Protein AF-A0A1E5NH82-F1 (afdb_monomer_lite)

Sequence (155 aa):
MYKDFFYKLFMSLLPVGRLWQFGIKIQKVINILANEVSKLKEYINDISKESIPYTAYDTIEEWLKQYGLKNTGDQKANKNLIYIYANAVGGSSIYYLENILAKMYPDIDISFNDIKTKVTLDGELYTKIEQDDLIDFVEKIFPAYIVIVYFIDVK

Structure (mmCIF, N/CA/C/O backbone):
data_AF-A0A1E5NH82-F1
#
_entry.id   AF-A0A1E5NH82-F1
#
loop_
_atom_site.group_PDB
_atom_site.id
_atom_site.type_symbol
_atom_site.label_atom_id
_atom_site.label_alt_id
_atom_site.label_comp_id
_atom_site.label_asym_id
_atom_site.label_entity_id
_atom_site.label_seq_id
_atom_site.pdbx_PDB_ins_code
_atom_site.Cartn_x
_atom_site.Cartn_y
_atom_site.Cartn_z
_atom_site.occupancy
_atom_site.B_iso_or_equiv
_atom_site.auth_seq_id
_atom_site.auth_comp_id
_atom_site.auth_asym_id
_atom_site.auth_atom_id
_atom_site.pdbx_PDB_model_num
ATOM 1 N N . MET A 1 1 ? -8.007 -2.318 18.695 1.00 67.88 1 MET A N 1
ATOM 2 C CA . MET A 1 1 ? -6.789 -1.829 19.399 1.00 67.88 1 MET A CA 1
ATOM 3 C C . MET A 1 1 ? -6.894 -0.375 19.917 1.00 67.88 1 MET A C 1
ATOM 5 O O . MET A 1 1 ? -5.906 0.139 20.420 1.00 67.88 1 MET A O 1
ATOM 9 N N . TYR A 1 2 ? -8.067 0.287 19.917 1.00 85.25 2 TYR A N 1
ATOM 10 C CA . TYR A 1 2 ? -8.206 1.691 20.386 1.00 85.25 2 TYR A CA 1
ATOM 11 C C . TYR A 1 2 ? -9.154 1.887 21.575 1.00 85.25 2 TYR A C 1
ATOM 13 O O . TYR A 1 2 ? -9.277 2.987 22.113 1.00 85.25 2 TYR A O 1
ATOM 21 N N . LYS A 1 3 ? -9.813 0.814 22.009 1.00 88.00 3 LYS A N 1
ATOM 22 C CA . LYS A 1 3 ? -10.811 0.833 23.078 1.00 88.00 3 LYS A CA 1
ATOM 23 C C . LYS A 1 3 ? -10.295 1.469 24.370 1.00 88.00 3 LYS A C 1
ATOM 25 O O . LYS A 1 3 ? -10.961 2.341 24.912 1.00 88.00 3 LYS A O 1
ATOM 30 N N . ASP A 1 4 ? -9.107 1.087 24.833 1.00 88.44 4 ASP A N 1
ATOM 31 C CA . ASP A 1 4 ? -8.553 1.604 26.091 1.00 88.44 4 ASP A CA 1
ATOM 32 C C . ASP A 1 4 ? -8.207 3.092 26.009 1.00 88.44 4 ASP A C 1
ATOM 34 O O . ASP A 1 4 ? -8.359 3.819 26.991 1.00 88.44 4 ASP A O 1
ATOM 38 N N . PHE A 1 5 ? -7.781 3.560 24.832 1.00 89.75 5 PHE A N 1
ATOM 39 C CA . PHE A 1 5 ? -7.547 4.977 24.575 1.00 89.75 5 PHE A CA 1
ATOM 40 C C . PHE A 1 5 ? -8.856 5.766 24.678 1.00 89.75 5 PHE A C 1
ATOM 42 O O . PHE A 1 5 ? -8.935 6.711 25.460 1.00 89.75 5 PHE A O 1
ATOM 49 N N . PHE A 1 6 ? -9.904 5.343 23.964 1.00 88.56 6 PHE A N 1
ATOM 50 C CA . PHE A 1 6 ? -11.201 6.023 24.003 1.00 88.56 6 PHE A CA 1
ATOM 51 C C . PHE A 1 6 ? -11.882 5.910 25.366 1.00 88.56 6 PHE A C 1
ATOM 53 O O . PHE A 1 6 ? -12.487 6.872 25.825 1.00 88.56 6 PHE A O 1
ATOM 60 N N . TYR A 1 7 ? -11.731 4.782 26.059 1.00 88.56 7 TYR A N 1
ATOM 61 C CA . TYR A 1 7 ? -12.225 4.623 27.422 1.00 88.56 7 TYR A CA 1
ATOM 62 C C . TYR A 1 7 ? -11.563 5.628 28.370 1.00 88.56 7 TYR A C 1
ATOM 64 O O . TYR A 1 7 ? -12.259 6.347 29.085 1.00 88.56 7 TYR A O 1
ATOM 72 N N . LYS A 1 8 ? -10.228 5.739 28.343 1.00 87.56 8 LYS A N 1
ATOM 73 C CA . LYS A 1 8 ? -9.490 6.729 29.143 1.00 87.56 8 LYS A CA 1
ATOM 74 C C . LYS A 1 8 ? -9.860 8.160 28.759 1.00 87.56 8 LYS A C 1
ATOM 76 O O . LYS A 1 8 ? -10.039 8.981 29.652 1.00 87.56 8 LYS A O 1
ATOM 81 N N . LEU A 1 9 ? -10.030 8.440 27.466 1.00 88.75 9 LEU A N 1
ATOM 82 C CA . LEU A 1 9 ? -10.478 9.740 26.972 1.00 88.75 9 LEU A CA 1
ATOM 83 C C . LEU A 1 9 ? -11.858 10.091 27.538 1.00 88.75 9 LEU A C 1
ATOM 85 O O . LEU A 1 9 ? -12.007 11.130 28.172 1.00 88.75 9 LEU A O 1
ATOM 89 N N . PHE A 1 10 ? -12.850 9.211 27.398 1.00 87.69 10 PHE A N 1
ATOM 90 C CA . PHE A 1 10 ? -14.192 9.452 27.926 1.00 87.69 10 PHE A CA 1
ATOM 91 C C . PHE A 1 10 ? -14.205 9.596 29.446 1.00 87.69 10 PHE A C 1
ATOM 93 O O . PHE A 1 10 ? -14.859 10.498 29.958 1.00 87.69 10 PHE A O 1
ATOM 100 N N . MET A 1 11 ? -13.437 8.775 30.164 1.00 82.06 11 MET A N 1
ATOM 101 C CA . MET A 1 11 ? -13.284 8.907 31.614 1.00 82.06 11 MET A CA 1
ATOM 102 C C . MET A 1 11 ? -12.611 10.230 32.015 1.00 82.06 11 MET A C 1
ATOM 104 O O . MET A 1 11 ? -12.973 10.791 33.043 1.00 82.06 11 MET A O 1
ATOM 108 N N . SER A 1 12 ? -11.674 10.750 31.212 1.00 83.69 12 SER A N 1
ATOM 109 C CA . SER A 1 12 ? -11.002 12.037 31.465 1.00 83.69 12 SER A CA 1
ATOM 110 C C . SER A 1 12 ? -11.894 13.260 31.242 1.00 83.69 12 SER A C 1
ATOM 112 O O . SER A 1 12 ? -11.649 14.309 31.827 1.00 83.69 12 SER A O 1
ATOM 114 N N . LEU A 1 13 ? -12.941 13.123 30.423 1.00 82.88 13 LEU A N 1
ATOM 115 C CA . LEU A 1 13 ? -13.927 14.178 30.180 1.00 82.88 13 LEU A CA 1
ATOM 116 C C . LEU A 1 13 ? -14.942 14.299 31.324 1.00 82.88 13 LEU A C 1
ATOM 118 O O . LEU A 1 13 ? -15.711 15.259 31.370 1.00 82.88 13 LEU A O 1
ATOM 122 N N . LEU A 1 14 ? -14.964 13.333 32.247 1.00 79.56 14 LEU A N 1
ATOM 123 C CA . LEU A 1 14 ? -15.825 13.388 33.416 1.00 79.56 14 LEU A CA 1
ATOM 124 C C . LEU A 1 14 ? -15.186 14.259 34.507 1.00 79.56 14 LEU A C 1
ATOM 126 O O . LEU A 1 14 ? -13.991 14.131 34.780 1.00 79.56 14 LEU A O 1
ATOM 130 N N . PRO A 1 15 ? -15.967 15.122 35.178 1.00 73.25 15 PRO A N 1
ATOM 131 C CA . PRO A 1 15 ? -15.442 15.970 36.237 1.00 73.25 15 PRO A CA 1
ATOM 132 C C . PRO A 1 15 ? -14.883 15.130 37.394 1.00 73.25 15 PRO A C 1
ATOM 134 O O . PRO A 1 15 ? -15.527 14.200 37.885 1.00 73.25 15 PRO A O 1
ATOM 137 N N . VAL A 1 16 ? -13.676 15.482 37.841 1.00 65.69 16 VAL A N 1
ATOM 138 C CA . VAL A 1 16 ? -12.941 14.774 38.896 1.00 65.69 16 VAL A CA 1
ATOM 139 C C . VAL A 1 16 ? -13.562 15.101 40.261 1.00 65.69 16 VAL A C 1
ATOM 141 O O . VAL A 1 16 ? -13.420 16.211 40.765 1.00 65.69 16 VAL A O 1
ATOM 144 N N . GLY A 1 17 ? -14.274 14.147 40.874 1.00 60.88 17 GLY A N 1
ATOM 145 C CA . GLY A 1 17 ? -14.883 14.328 42.198 1.00 60.88 17 GLY A CA 1
ATOM 146 C C . GLY A 1 17 ? -15.723 13.138 42.683 1.00 60.88 17 GLY A C 1
ATOM 147 O O . GLY A 1 17 ? -16.123 12.278 41.900 1.00 60.88 17 GLY A O 1
ATOM 148 N N . ARG A 1 18 ? -16.024 13.101 43.995 1.00 57.31 18 ARG A N 1
ATOM 149 C CA . ARG A 1 18 ? -16.754 12.017 44.706 1.00 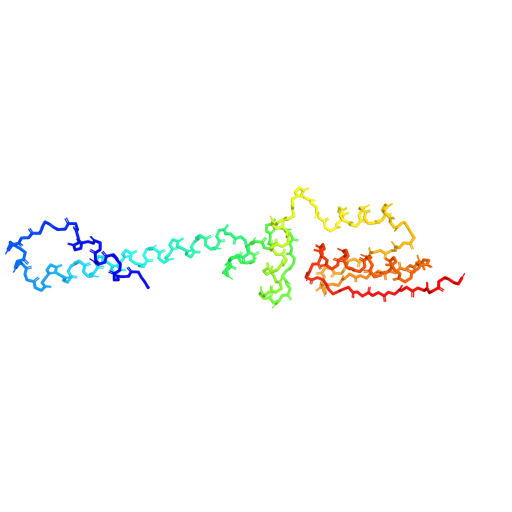57.31 18 ARG A CA 1
ATOM 150 C C . ARG A 1 18 ? -18.173 11.719 44.185 1.00 57.31 18 ARG A C 1
ATOM 152 O O . ARG A 1 18 ? -18.781 10.752 44.632 1.00 57.31 18 ARG A O 1
ATOM 159 N N . LEU A 1 19 ? -18.696 12.516 43.253 1.00 55.72 19 LEU A N 1
ATOM 160 C CA . LEU A 1 19 ? -20.053 12.382 42.719 1.00 55.72 19 LEU A CA 1
ATOM 161 C C . LEU A 1 19 ? -20.205 11.248 41.693 1.00 55.72 19 LEU A C 1
ATOM 163 O O . LEU A 1 19 ? -21.322 10.809 41.468 1.00 55.72 19 LEU A O 1
ATOM 167 N N . TRP A 1 20 ? -19.124 10.689 41.134 1.00 55.78 20 TRP A N 1
ATOM 168 C CA . TRP A 1 20 ? -19.207 9.561 40.187 1.00 55.78 20 TRP A CA 1
ATOM 169 C C . TRP A 1 20 ? -19.178 8.171 40.842 1.00 55.78 20 TRP A C 1
ATOM 171 O O . TRP A 1 20 ? -18.762 7.190 40.230 1.00 55.78 20 TRP A O 1
ATOM 181 N N . GLN A 1 21 ? -19.723 8.040 42.056 1.00 55.69 21 GLN A N 1
ATOM 182 C CA . GLN A 1 21 ? -20.124 6.737 42.610 1.00 55.69 21 GLN A CA 1
ATOM 183 C C . GLN A 1 21 ? -21.378 6.152 41.927 1.00 55.69 21 GLN A C 1
ATOM 185 O O . GLN A 1 21 ? -21.955 5.180 42.410 1.00 55.69 21 GLN A O 1
ATOM 190 N N . PHE A 1 22 ? -21.797 6.693 40.778 1.00 57.09 22 PHE A N 1
ATOM 191 C CA . PHE A 1 22 ? -22.886 6.180 39.946 1.00 57.09 22 PHE A CA 1
ATOM 192 C C . PHE A 1 22 ? -22.516 4.872 39.212 1.00 57.09 22 PHE A C 1
ATOM 194 O O . PHE A 1 22 ? -22.687 4.742 38.007 1.00 57.09 22 PHE A O 1
ATOM 201 N N . GLY A 1 23 ? -22.039 3.878 39.961 1.00 62.53 23 GLY A N 1
ATOM 202 C CA . GLY A 1 23 ? -22.189 2.453 39.688 1.00 62.53 23 GLY A CA 1
ATOM 203 C C . GLY A 1 23 ? -21.517 1.861 38.444 1.00 62.53 23 GLY A C 1
ATOM 204 O O . GLY A 1 23 ? -21.254 2.490 37.422 1.00 62.53 23 GLY A O 1
ATOM 205 N N . ILE A 1 24 ? -21.366 0.539 38.507 1.00 66.62 24 ILE A N 1
ATOM 206 C CA . ILE A 1 24 ? -20.960 -0.360 37.413 1.00 66.62 24 ILE A CA 1
ATOM 207 C C . ILE A 1 24 ? -21.693 -0.052 36.085 1.00 66.62 24 ILE A C 1
ATOM 209 O O . ILE A 1 24 ? -21.177 -0.334 35.007 1.00 66.62 24 ILE A O 1
ATOM 213 N N . LYS A 1 25 ? -22.898 0.535 36.135 1.00 78.12 25 LYS A N 1
ATOM 214 C CA . LYS A 1 25 ? -23.720 0.857 34.960 1.00 78.12 25 LYS A CA 1
ATOM 215 C C . LYS A 1 25 ? -23.118 1.956 34.076 1.00 78.12 25 LYS A C 1
ATOM 217 O O . LYS A 1 25 ? -23.091 1.766 32.866 1.00 78.12 25 LYS A O 1
ATOM 222 N N . ILE A 1 26 ? -22.599 3.052 34.633 1.00 78.75 26 ILE A N 1
ATOM 223 C CA . ILE A 1 26 ? -22.024 4.136 33.812 1.00 78.75 26 ILE A CA 1
ATOM 224 C C . ILE A 1 26 ? -20.699 3.700 33.192 1.00 78.75 26 ILE A C 1
ATOM 226 O O . ILE A 1 26 ? -20.481 3.908 32.002 1.00 78.75 26 ILE A O 1
ATOM 230 N N . GLN A 1 27 ? -19.864 2.990 33.954 1.00 80.31 27 GLN A N 1
ATOM 231 C CA . GLN A 1 27 ? -18.649 2.379 33.413 1.00 80.31 27 GLN A CA 1
ATOM 232 C C . GLN A 1 27 ? -18.967 1.409 32.271 1.00 80.31 27 GLN A C 1
ATOM 234 O O . GLN A 1 27 ? -18.293 1.440 31.248 1.00 80.31 27 GLN A O 1
ATOM 239 N N . LYS A 1 28 ? -20.027 0.593 32.393 1.00 83.75 28 LYS A N 1
ATOM 240 C CA . LYS A 1 28 ? -20.499 -0.270 31.298 1.00 83.75 28 LYS A CA 1
ATOM 241 C C . LYS A 1 28 ? -20.902 0.532 30.060 1.00 83.75 28 LYS A C 1
ATOM 243 O O . LYS A 1 28 ? -20.504 0.152 28.966 1.00 83.75 28 LYS A O 1
ATOM 248 N N . VAL A 1 29 ? -21.635 1.635 30.219 1.00 85.69 29 VAL A N 1
ATOM 249 C CA . VAL A 1 29 ? -22.032 2.499 29.092 1.00 85.69 29 VAL A CA 1
ATOM 250 C C . VAL A 1 29 ? -20.808 3.111 28.410 1.00 85.69 29 VAL A C 1
ATOM 252 O O . VAL A 1 29 ? -20.673 2.998 27.196 1.00 85.69 29 VAL A O 1
ATOM 255 N N . ILE A 1 30 ? -19.874 3.682 29.174 1.00 86.62 30 ILE A N 1
ATOM 256 C CA . ILE A 1 30 ? -18.638 4.264 28.627 1.00 86.62 30 ILE A CA 1
ATOM 257 C C . ILE A 1 30 ? -17.798 3.194 27.927 1.00 86.62 30 ILE A C 1
ATOM 259 O O . ILE A 1 30 ? -17.228 3.443 26.871 1.00 86.62 30 ILE A O 1
ATOM 263 N N . ASN A 1 31 ? -17.757 1.981 28.475 1.00 87.44 31 ASN A N 1
ATOM 264 C CA . ASN A 1 31 ? -17.046 0.857 27.880 1.00 87.44 31 ASN A CA 1
ATOM 265 C C . ASN A 1 31 ? -17.672 0.411 26.545 1.00 87.44 31 ASN A C 1
ATOM 267 O O . ASN A 1 31 ? -16.944 0.086 25.608 1.00 87.44 31 ASN A O 1
ATOM 271 N N . ILE A 1 32 ? -19.006 0.427 26.436 1.00 91.06 32 ILE A N 1
ATOM 272 C CA . ILE A 1 32 ? -19.721 0.164 25.177 1.00 91.06 32 ILE A CA 1
ATOM 273 C C . ILE A 1 32 ? -19.423 1.272 24.162 1.00 91.06 32 ILE A C 1
ATOM 275 O O . ILE A 1 32 ? -19.031 0.970 23.039 1.00 91.06 32 ILE A O 1
ATOM 279 N N . LEU A 1 33 ? -19.519 2.542 24.563 1.00 89.69 33 LEU A N 1
ATOM 280 C CA . LEU A 1 33 ? -19.214 3.680 23.689 1.00 89.69 33 LEU A CA 1
ATOM 281 C C . LEU A 1 33 ? -17.764 3.648 23.189 1.00 89.69 33 LEU A C 1
ATOM 283 O O . LEU A 1 33 ? -17.519 3.800 21.996 1.00 89.69 33 LEU A O 1
ATOM 287 N N . ALA A 1 34 ? -16.801 3.380 24.073 1.00 91.31 34 ALA A N 1
ATOM 288 C CA . ALA A 1 34 ? -15.394 3.221 23.708 1.00 91.31 34 ALA A CA 1
ATOM 289 C C . ALA A 1 34 ? -15.174 2.082 22.707 1.00 91.31 34 ALA A C 1
ATOM 291 O O . ALA A 1 34 ? -14.315 2.186 21.832 1.00 91.31 34 ALA A O 1
ATOM 292 N N . ASN A 1 35 ? -15.954 1.004 22.813 1.00 93.12 35 ASN A N 1
ATOM 293 C CA . ASN A 1 35 ? -15.880 -0.110 21.881 1.00 93.12 35 ASN A CA 1
ATOM 294 C C . ASN A 1 35 ? -16.408 0.270 20.491 1.00 93.12 35 ASN A C 1
ATOM 296 O O . ASN A 1 35 ? -15.729 0.028 19.498 1.00 93.12 35 ASN A O 1
ATOM 300 N N . GLU A 1 36 ? -17.579 0.903 20.415 1.00 92.12 36 GLU A N 1
ATOM 301 C CA . GLU A 1 36 ? -18.172 1.302 19.132 1.00 92.12 36 GLU A CA 1
ATOM 302 C C . GLU A 1 36 ? -17.332 2.368 18.420 1.00 92.12 36 GLU A C 1
ATOM 304 O O . GLU A 1 36 ? -17.083 2.266 17.220 1.00 92.12 36 GLU A O 1
ATOM 309 N N . VAL A 1 37 ? -16.782 3.334 19.160 1.00 91.50 37 VAL A N 1
ATOM 310 C CA . VAL A 1 37 ? -15.873 4.336 18.584 1.00 91.50 37 VAL A CA 1
ATOM 311 C C . VAL A 1 37 ? -14.536 3.714 18.163 1.00 91.50 37 VAL A C 1
ATOM 313 O O . VAL A 1 37 ? -13.984 4.100 17.134 1.00 91.50 37 VAL A O 1
ATOM 316 N N . SER A 1 38 ? -14.029 2.709 18.890 1.00 93.31 38 SER A N 1
ATOM 317 C CA . SER A 1 38 ? -12.843 1.954 18.458 1.00 93.31 38 SER A CA 1
ATOM 318 C C . SER A 1 38 ? -13.083 1.247 17.125 1.00 93.31 38 SER A C 1
ATOM 320 O O . SER A 1 38 ? -12.222 1.326 16.253 1.00 93.31 38 SER A O 1
ATOM 322 N N . LYS A 1 39 ? -14.239 0.593 16.951 1.00 91.44 39 LYS A N 1
ATOM 323 C CA . LYS A 1 39 ? -14.604 -0.055 15.682 1.00 91.44 39 LYS A CA 1
ATOM 324 C C . LYS A 1 39 ? -14.738 0.961 14.553 1.00 91.44 39 LYS A C 1
ATOM 326 O O . LYS A 1 39 ? -14.217 0.741 13.468 1.00 91.44 39 LYS A O 1
ATOM 331 N N . LEU A 1 40 ? -15.385 2.098 14.817 1.00 92.12 40 LEU A N 1
ATOM 332 C CA . LEU A 1 40 ? -15.508 3.172 13.832 1.00 92.12 40 LEU A CA 1
ATOM 333 C C . LEU A 1 40 ? -14.132 3.698 13.404 1.00 92.12 40 LEU A C 1
ATOM 335 O O . LEU A 1 40 ? -13.899 3.942 12.224 1.00 92.12 40 LEU A O 1
ATOM 339 N N . LYS A 1 41 ? -13.198 3.850 14.350 1.00 90.12 41 LYS A N 1
ATOM 340 C CA . LYS A 1 41 ? -11.832 4.283 14.045 1.00 90.12 41 LYS A CA 1
ATOM 341 C C . LYS A 1 41 ? -11.078 3.258 13.196 1.00 90.12 41 LYS A C 1
ATOM 343 O O . LYS A 1 41 ? -10.341 3.661 12.301 1.00 90.12 41 LYS A O 1
ATOM 348 N N . GLU A 1 42 ? -11.258 1.970 13.471 1.00 89.19 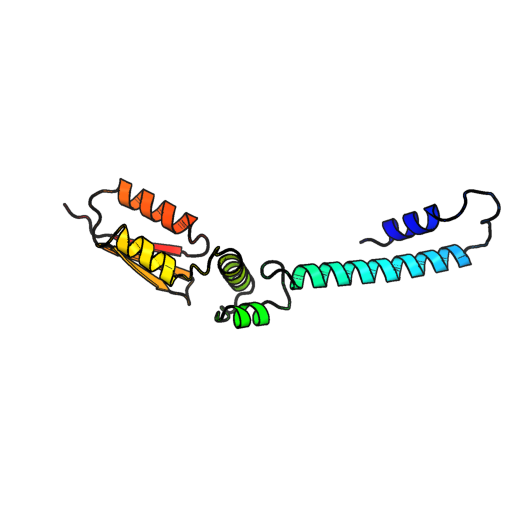42 GLU A N 1
ATOM 349 C CA . GLU A 1 42 ? -10.705 0.884 12.652 1.00 89.19 42 GLU A CA 1
ATOM 350 C C . GLU A 1 42 ? -11.270 0.950 11.231 1.00 89.19 42 GLU A C 1
ATOM 352 O O . GLU A 1 42 ? -10.497 1.075 10.289 1.00 89.19 42 GLU A O 1
ATOM 357 N N . TYR A 1 43 ? -12.591 1.063 11.089 1.00 88.69 43 TYR A N 1
ATOM 358 C CA . TYR A 1 43 ? -13.250 1.217 9.792 1.00 88.69 43 TYR A CA 1
ATOM 359 C C . TYR A 1 43 ? -12.743 2.429 8.991 1.00 88.69 43 TYR A C 1
ATOM 361 O O . TYR A 1 43 ? -12.441 2.312 7.808 1.00 88.69 43 TYR A O 1
ATOM 369 N N . ILE A 1 44 ? -12.580 3.595 9.629 1.00 87.50 44 ILE A N 1
ATOM 370 C CA . ILE A 1 44 ? -12.015 4.790 8.973 1.00 87.50 44 ILE A CA 1
ATOM 371 C C . ILE A 1 44 ? -10.562 4.554 8.546 1.00 87.50 44 ILE A C 1
ATOM 373 O O . ILE A 1 44 ? -10.156 4.988 7.469 1.00 87.50 44 ILE A O 1
ATOM 377 N N . ASN A 1 45 ? -9.758 3.905 9.391 1.00 86.50 45 ASN A N 1
ATOM 378 C CA . ASN A 1 45 ? -8.372 3.602 9.049 1.00 86.50 45 ASN A CA 1
ATOM 379 C C . ASN A 1 45 ? -8.294 2.624 7.873 1.00 86.50 45 ASN A C 1
ATOM 381 O O . ASN A 1 45 ? -7.414 2.779 7.031 1.00 86.50 45 ASN A O 1
ATOM 385 N N . ASP A 1 46 ? -9.201 1.656 7.803 1.00 86.06 46 ASP A N 1
ATOM 386 C CA . ASP A 1 46 ? -9.244 0.695 6.707 1.00 86.06 46 ASP A CA 1
ATOM 387 C C . ASP A 1 46 ? -9.718 1.367 5.412 1.00 86.06 46 ASP A C 1
ATOM 389 O O . ASP A 1 46 ? -9.034 1.243 4.404 1.00 86.06 46 ASP A O 1
ATOM 393 N N . ILE A 1 47 ? -10.742 2.232 5.452 1.00 87.00 47 ILE A N 1
ATOM 394 C CA . ILE A 1 47 ? -11.103 3.084 4.300 1.00 87.00 47 ILE A CA 1
ATOM 395 C C . ILE A 1 47 ? -9.912 3.923 3.832 1.00 87.00 47 ILE A C 1
ATOM 397 O O . ILE A 1 47 ? -9.665 4.035 2.634 1.00 87.00 47 ILE A O 1
ATOM 401 N N . SER A 1 48 ? -9.174 4.533 4.761 1.00 84.50 48 SER A N 1
ATOM 402 C CA . SER A 1 48 ? -8.007 5.352 4.426 1.00 84.50 48 SER A CA 1
ATOM 403 C C . SER A 1 48 ? -6.925 4.530 3.719 1.00 84.50 48 SER A C 1
ATOM 405 O O . SER A 1 48 ? -6.366 4.977 2.719 1.00 84.50 48 SER A O 1
ATOM 407 N N . LYS A 1 49 ? -6.672 3.299 4.184 1.00 83.50 49 LYS A N 1
ATOM 408 C CA . LYS A 1 49 ? -5.739 2.377 3.524 1.00 83.50 49 LYS A CA 1
ATOM 409 C C . LYS A 1 49 ? -6.229 1.951 2.144 1.00 83.50 49 LYS A C 1
ATOM 411 O O . LYS A 1 49 ? -5.413 1.878 1.236 1.00 83.50 49 LYS A O 1
ATOM 416 N N . GLU A 1 50 ? -7.521 1.693 1.976 1.00 82.69 50 GLU A N 1
ATOM 417 C CA . GLU A 1 50 ? -8.103 1.336 0.675 1.00 82.69 50 GLU A CA 1
ATOM 418 C C . GLU A 1 50 ? -8.124 2.522 -0.302 1.00 82.69 50 GLU A C 1
ATOM 420 O O . GLU A 1 50 ? -7.999 2.348 -1.510 1.00 82.69 50 GLU A O 1
ATOM 425 N N . SER A 1 51 ? -8.203 3.750 0.215 1.00 78.88 51 SER A N 1
ATOM 426 C CA . SER A 1 51 ? -8.167 4.976 -0.592 1.00 78.88 51 SER A CA 1
ATOM 427 C C . SER A 1 51 ? -6.774 5.294 -1.144 1.00 78.88 51 SER A C 1
ATOM 429 O O . SER A 1 51 ? -6.652 6.103 -2.063 1.00 78.88 51 SER A O 1
ATOM 431 N N . ILE A 1 52 ? -5.722 4.694 -0.581 1.00 77.44 52 ILE A N 1
ATOM 432 C CA . ILE A 1 52 ? -4.345 4.853 -1.046 1.00 77.44 52 ILE A CA 1
ATOM 433 C C . ILE A 1 52 ? -3.968 3.594 -1.850 1.00 77.44 52 ILE A C 1
ATOM 435 O O . ILE A 1 52 ? -3.901 2.501 -1.277 1.00 77.44 52 ILE A O 1
ATOM 439 N N . PRO A 1 53 ? -3.655 3.726 -3.152 1.00 70.19 53 PRO A N 1
ATOM 440 C CA . PRO A 1 53 ? -3.576 2.593 -4.077 1.00 70.19 53 PRO A CA 1
ATOM 441 C C . PRO A 1 53 ? -2.654 1.447 -3.632 1.00 70.19 53 PRO A C 1
ATOM 443 O O . PRO A 1 53 ? -2.969 0.273 -3.795 1.00 70.19 53 PRO A O 1
ATOM 446 N N . TYR A 1 54 ? -1.505 1.769 -3.037 1.00 69.44 54 TYR A N 1
ATOM 447 C CA . TYR A 1 54 ? -0.496 0.781 -2.640 1.00 69.44 54 TYR A CA 1
ATOM 448 C C . TYR A 1 54 ? -0.694 0.206 -1.230 1.00 69.44 54 TYR A C 1
ATOM 450 O O . TYR A 1 54 ? -0.023 -0.760 -0.858 1.00 69.44 54 TYR A O 1
ATOM 458 N N . THR A 1 55 ? -1.600 0.774 -0.429 1.00 77.31 55 THR A N 1
ATOM 459 C CA . THR A 1 55 ? -1.966 0.220 0.885 1.00 77.31 55 THR A CA 1
ATOM 460 C C . THR A 1 55 ? -3.275 -0.564 0.864 1.00 77.31 55 THR A C 1
ATOM 462 O O . THR A 1 55 ? -3.526 -1.299 1.819 1.00 77.31 55 THR A O 1
ATOM 465 N N . ALA A 1 56 ? -4.049 -0.460 -0.219 1.00 77.50 56 ALA A N 1
ATOM 466 C CA . ALA A 1 56 ? -5.283 -1.200 -0.462 1.00 77.50 56 ALA A CA 1
ATOM 467 C C . ALA A 1 56 ? -5.053 -2.714 -0.482 1.00 77.50 56 ALA A C 1
ATOM 469 O O . ALA A 1 56 ? -4.102 -3.184 -1.096 1.00 77.50 56 ALA A O 1
ATOM 470 N N . TYR A 1 57 ? -5.892 -3.497 0.186 1.00 79.44 57 TYR A N 1
ATOM 471 C CA . TYR A 1 57 ? -5.877 -4.961 0.128 1.00 79.44 57 TYR A CA 1
ATOM 472 C C . TYR A 1 57 ? -7.074 -5.494 -0.646 1.00 79.44 57 TYR A C 1
ATOM 474 O O . TYR A 1 57 ? -6.901 -6.384 -1.477 1.00 79.44 57 TYR A O 1
ATOM 482 N N . ASP A 1 58 ? -8.246 -4.917 -0.403 1.00 82.81 58 ASP A N 1
ATOM 483 C CA . ASP A 1 58 ? -9.491 -5.399 -0.991 1.00 82.81 58 ASP A CA 1
ATOM 484 C C . ASP A 1 58 ? -9.770 -4.727 -2.340 1.00 82.81 58 ASP A C 1
ATOM 486 O O . ASP A 1 58 ? -10.269 -5.377 -3.251 1.00 82.81 58 ASP A O 1
ATOM 490 N N . THR A 1 59 ? -9.369 -3.461 -2.513 1.00 84.31 59 THR A N 1
ATOM 491 C CA . THR A 1 59 ? -9.667 -2.661 -3.720 1.00 84.31 59 THR A CA 1
ATOM 492 C C . THR A 1 59 ? -8.590 -2.718 -4.816 1.00 84.31 59 THR A C 1
ATOM 494 O O . THR A 1 59 ? -8.531 -1.875 -5.714 1.00 84.31 59 THR A O 1
ATOM 497 N N . ILE A 1 60 ? -7.686 -3.705 -4.752 1.00 84.56 60 ILE A N 1
ATOM 498 C CA . ILE A 1 60 ? -6.566 -3.858 -5.700 1.00 84.56 60 ILE A CA 1
ATOM 499 C C . ILE A 1 60 ? -7.072 -3.984 -7.144 1.00 84.56 60 ILE A C 1
ATOM 501 O O . ILE A 1 60 ? -6.480 -3.402 -8.051 1.00 84.56 60 ILE A O 1
ATOM 505 N N . GLU A 1 61 ? -8.146 -4.739 -7.384 1.00 86.00 61 GLU A N 1
ATOM 506 C CA . GLU A 1 61 ? -8.662 -4.957 -8.742 1.00 86.00 61 GLU A CA 1
ATOM 507 C C . GLU A 1 61 ? -9.243 -3.677 -9.350 1.00 86.00 61 GLU A C 1
ATOM 509 O O . GLU A 1 61 ? -9.034 -3.393 -10.533 1.00 86.00 61 GLU A O 1
ATOM 514 N N . GLU A 1 62 ? -9.914 -2.863 -8.539 1.00 85.00 62 GLU A N 1
ATOM 515 C CA . GLU A 1 62 ? -10.421 -1.555 -8.926 1.00 85.00 62 GLU A CA 1
ATOM 516 C C . GLU A 1 62 ? -9.278 -0.604 -9.276 1.00 85.00 62 GLU A C 1
ATOM 518 O O . GLU A 1 62 ? -9.349 0.069 -10.307 1.00 85.00 62 GLU A O 1
ATOM 523 N N . TRP A 1 63 ? -8.207 -0.585 -8.477 1.00 82.44 63 TRP A N 1
ATOM 524 C CA . TRP A 1 63 ? -7.016 0.213 -8.766 1.00 82.44 63 TRP A CA 1
ATOM 525 C C . TRP A 1 63 ? -6.332 -0.231 -10.059 1.00 82.44 63 TRP A C 1
ATOM 527 O O . TRP A 1 63 ? -6.058 0.606 -10.918 1.00 82.44 63 TRP A O 1
ATOM 537 N N . LEU A 1 64 ? -6.122 -1.538 -10.258 1.00 81.12 64 LEU A N 1
ATOM 538 C CA . LEU A 1 64 ? -5.578 -2.064 -11.515 1.00 81.12 64 LEU A CA 1
ATOM 539 C C . LEU A 1 64 ? -6.422 -1.614 -12.710 1.00 81.12 64 LEU A C 1
ATOM 541 O O . LEU A 1 64 ? -5.880 -1.121 -13.696 1.00 81.12 64 LEU A O 1
ATOM 545 N N . LYS A 1 65 ? -7.751 -1.707 -12.602 1.00 82.88 65 LYS A N 1
ATOM 546 C CA . LYS A 1 65 ? -8.672 -1.274 -13.656 1.00 82.88 65 LYS A CA 1
ATOM 547 C C . LYS A 1 65 ? -8.586 0.229 -13.925 1.00 82.88 65 LYS A C 1
ATOM 549 O O . LYS A 1 65 ? -8.596 0.620 -15.090 1.00 82.88 65 LYS A O 1
ATOM 554 N N . GLN A 1 66 ? -8.491 1.062 -12.887 1.00 80.38 66 GLN A N 1
ATOM 555 C CA . GLN A 1 66 ? -8.330 2.513 -13.040 1.00 80.38 66 GLN A CA 1
ATOM 556 C C . GLN A 1 66 ? -7.025 2.876 -13.756 1.00 80.38 66 GLN A C 1
ATOM 558 O O . GLN A 1 66 ? -7.022 3.780 -14.588 1.00 80.38 66 GLN A O 1
ATOM 563 N N . TYR A 1 67 ? -5.944 2.141 -13.487 1.00 75.44 67 TYR A N 1
ATOM 564 C CA . TYR A 1 67 ? -4.654 2.323 -14.156 1.00 75.44 67 TYR A CA 1
ATOM 565 C C . TYR A 1 67 ? -4.528 1.566 -15.493 1.00 75.44 67 TYR A C 1
ATOM 567 O O . TYR A 1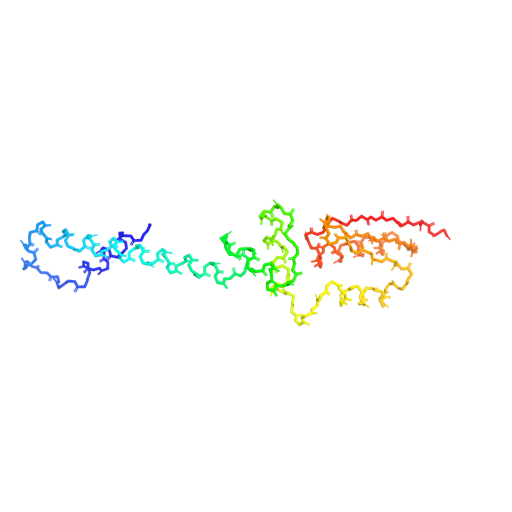 67 ? -3.490 1.655 -16.143 1.00 75.44 67 TYR A O 1
ATOM 575 N N . GLY A 1 68 ? -5.557 0.827 -15.929 1.00 74.88 68 GLY A N 1
ATOM 576 C CA . GLY A 1 68 ? -5.522 0.030 -17.163 1.00 74.88 68 GLY A CA 1
ATOM 577 C C . GLY A 1 68 ? -4.587 -1.188 -17.108 1.00 74.88 68 GLY A C 1
ATOM 578 O O . GLY A 1 68 ? -4.177 -1.702 -18.147 1.00 74.88 68 GLY A O 1
ATOM 579 N N . LEU A 1 69 ? -4.242 -1.649 -15.906 1.00 75.06 69 LEU A N 1
ATOM 580 C CA . LEU A 1 69 ? -3.317 -2.749 -15.649 1.00 75.06 69 LEU A CA 1
ATOM 581 C C . LEU A 1 69 ? -4.041 -4.098 -15.634 1.00 75.06 69 LEU A C 1
ATOM 583 O O . LEU A 1 69 ? -5.186 -4.217 -15.193 1.00 75.06 69 LEU A O 1
ATOM 587 N N . LYS A 1 70 ? -3.350 -5.146 -16.089 1.00 78.62 70 LYS A N 1
ATOM 588 C CA . LYS A 1 70 ? -3.850 -6.524 -16.015 1.00 78.62 70 LYS A CA 1
ATOM 589 C C . LYS A 1 70 ? -3.491 -7.141 -14.665 1.00 78.62 70 LYS A C 1
ATOM 591 O O . LYS A 1 70 ? -2.381 -6.962 -14.174 1.00 78.62 70 LYS A O 1
ATOM 596 N N . ASN A 1 71 ? -4.422 -7.902 -14.094 1.00 80.81 71 ASN A N 1
ATOM 597 C CA . ASN A 1 71 ? -4.179 -8.665 -12.872 1.00 80.81 71 ASN A CA 1
ATOM 598 C C . ASN A 1 71 ? -3.124 -9.755 -13.137 1.00 80.81 71 ASN A C 1
ATOM 600 O O . ASN A 1 71 ? -3.290 -10.578 -14.037 1.00 80.81 71 ASN A O 1
ATOM 604 N N . THR A 1 72 ? -2.046 -9.746 -12.353 1.00 75.38 72 THR A N 1
ATOM 605 C CA . THR A 1 72 ? -0.928 -10.700 -12.462 1.00 75.38 72 THR A CA 1
ATOM 606 C C . THR A 1 72 ? -1.208 -12.054 -11.800 1.00 75.38 72 THR A C 1
ATOM 608 O O . THR A 1 72 ? -0.444 -12.997 -11.984 1.00 75.38 72 THR A O 1
ATOM 611 N N . GLY A 1 73 ? -2.293 -12.174 -11.027 1.00 77.56 73 GLY A N 1
ATOM 612 C CA . GLY A 1 73 ? -2.613 -13.351 -10.213 1.00 77.56 73 GLY A CA 1
ATOM 613 C C . GLY A 1 73 ? -1.913 -13.389 -8.848 1.00 77.56 73 GLY A C 1
ATOM 614 O O . GLY A 1 73 ? -2.260 -14.233 -8.026 1.00 77.56 73 GLY A O 1
ATOM 615 N N . ASP A 1 74 ? -0.985 -12.463 -8.575 1.00 78.56 74 ASP A N 1
ATOM 616 C CA . ASP A 1 74 ? -0.333 -12.290 -7.273 1.00 78.56 74 ASP A CA 1
ATOM 617 C C . ASP A 1 74 ? -0.640 -10.899 -6.689 1.00 78.56 74 ASP A C 1
ATOM 619 O O . ASP A 1 74 ? -0.338 -9.861 -7.283 1.00 78.56 74 ASP A O 1
ATOM 623 N N . GLN A 1 75 ? -1.213 -10.869 -5.481 1.00 76.44 75 GLN A N 1
ATOM 624 C CA . GLN A 1 75 ? -1.534 -9.626 -4.777 1.00 76.44 75 GLN A CA 1
ATOM 625 C C . GLN A 1 75 ? -0.297 -8.761 -4.511 1.00 76.44 75 GLN A C 1
ATOM 627 O O . GLN A 1 75 ? -0.390 -7.535 -4.586 1.00 76.44 75 GLN A O 1
ATOM 632 N N . LYS A 1 76 ? 0.863 -9.363 -4.212 1.00 75.75 76 LYS A N 1
ATOM 633 C CA . LYS A 1 76 ? 2.084 -8.597 -3.930 1.00 75.75 76 LYS A CA 1
ATOM 634 C C . LYS A 1 76 ? 2.608 -7.919 -5.197 1.00 75.75 76 LYS A C 1
ATOM 636 O O . LYS A 1 76 ? 2.941 -6.735 -5.162 1.00 75.75 76 LYS A O 1
ATOM 641 N N . ALA A 1 77 ? 2.629 -8.644 -6.314 1.00 69.69 77 ALA A N 1
ATOM 642 C CA . ALA A 1 77 ? 2.999 -8.098 -7.616 1.00 69.69 77 ALA A CA 1
ATOM 643 C C . ALA A 1 77 ? 2.032 -6.990 -8.072 1.00 69.69 77 ALA A C 1
ATOM 645 O O . ALA A 1 77 ? 2.477 -5.917 -8.477 1.00 69.69 77 ALA A O 1
ATOM 646 N N . ASN A 1 78 ? 0.719 -7.190 -7.910 1.00 76.06 78 ASN A N 1
ATOM 647 C CA . ASN A 1 78 ? -0.289 -6.175 -8.231 1.00 76.06 78 ASN A CA 1
ATOM 648 C C . ASN A 1 78 ? -0.111 -4.890 -7.410 1.00 76.06 78 ASN A C 1
ATOM 650 O O . ASN A 1 78 ? -0.176 -3.794 -7.964 1.00 76.06 78 ASN A O 1
ATOM 654 N N . LYS A 1 79 ? 0.173 -5.009 -6.106 1.00 77.56 79 LYS A N 1
ATOM 655 C CA . LYS A 1 79 ? 0.471 -3.856 -5.243 1.00 77.56 79 LYS A CA 1
ATOM 656 C C . LYS A 1 79 ? 1.693 -3.081 -5.704 1.00 77.56 79 LYS A C 1
ATOM 658 O O . LYS A 1 79 ? 1.659 -1.855 -5.726 1.00 77.56 79 LYS A O 1
ATOM 663 N N . ASN A 1 80 ? 2.755 -3.786 -6.084 1.00 70.31 80 ASN A N 1
ATOM 664 C CA . ASN A 1 80 ? 3.962 -3.154 -6.602 1.00 70.31 80 ASN A CA 1
ATOM 665 C C . ASN A 1 80 ? 3.694 -2.424 -7.924 1.00 70.31 80 ASN A C 1
ATOM 667 O O . ASN A 1 80 ? 4.140 -1.292 -8.084 1.00 70.31 80 ASN A O 1
ATOM 671 N N . LEU A 1 81 ? 2.925 -3.020 -8.841 1.00 69.75 81 LEU A N 1
ATOM 672 C CA . LEU A 1 81 ? 2.535 -2.359 -10.090 1.00 69.75 81 LEU A CA 1
ATOM 673 C C . LEU A 1 81 ? 1.715 -1.095 -9.821 1.00 69.75 81 LEU A C 1
ATOM 675 O O . LEU A 1 81 ? 2.046 -0.029 -10.333 1.00 69.75 81 LEU A O 1
ATOM 679 N N . ILE A 1 82 ? 0.698 -1.185 -8.961 1.00 76.00 82 ILE A N 1
ATOM 680 C CA . ILE A 1 82 ? -0.105 -0.027 -8.555 1.00 76.00 82 ILE A CA 1
ATOM 681 C C . ILE A 1 82 ? 0.779 1.055 -7.920 1.00 76.00 82 ILE A C 1
ATOM 683 O O . ILE A 1 82 ? 0.638 2.229 -8.249 1.00 76.00 82 ILE A O 1
ATOM 687 N N . TYR A 1 83 ? 1.711 0.681 -7.040 1.00 73.88 83 TYR A N 1
ATOM 688 C CA . TYR A 1 83 ? 2.643 1.616 -6.406 1.00 73.88 83 TYR A CA 1
ATOM 689 C C . TYR A 1 83 ? 3.498 2.367 -7.432 1.00 73.88 83 TYR A C 1
ATOM 691 O O . TYR A 1 83 ? 3.642 3.584 -7.327 1.00 73.88 83 TYR A O 1
ATOM 699 N N . ILE A 1 84 ? 4.040 1.665 -8.428 1.00 69.00 84 ILE A N 1
ATOM 700 C CA . ILE A 1 84 ? 4.862 2.268 -9.485 1.00 69.00 84 ILE A CA 1
ATOM 701 C C . ILE A 1 84 ? 4.031 3.262 -10.294 1.00 69.00 84 ILE A C 1
ATOM 703 O O . ILE A 1 84 ? 4.445 4.403 -10.475 1.00 69.00 84 ILE A O 1
ATOM 707 N N . TYR A 1 85 ? 2.832 2.863 -10.721 1.00 70.44 85 TYR A N 1
ATOM 708 C CA . TYR A 1 85 ? 1.959 3.712 -11.532 1.00 70.44 85 TYR A CA 1
ATOM 709 C C . TYR A 1 85 ? 1.402 4.912 -10.754 1.00 70.44 85 TYR A C 1
ATOM 711 O O . TYR A 1 85 ? 1.299 6.003 -11.309 1.00 70.44 85 TYR A O 1
ATOM 719 N N . ALA A 1 86 ? 1.093 4.750 -9.465 1.00 69.25 86 ALA A N 1
ATOM 720 C CA . ALA A 1 86 ? 0.623 5.836 -8.607 1.00 69.25 86 ALA A CA 1
ATOM 721 C C . ALA A 1 86 ? 1.718 6.875 -8.301 1.00 69.25 86 ALA A C 1
ATOM 723 O O . ALA A 1 86 ? 1.404 8.050 -8.118 1.00 69.25 86 ALA A O 1
ATOM 724 N N . ASN A 1 87 ? 2.989 6.457 -8.252 1.00 65.81 87 ASN A N 1
ATOM 725 C CA . ASN A 1 87 ? 4.137 7.334 -7.987 1.00 65.81 87 ASN A CA 1
ATOM 726 C C . ASN A 1 87 ? 4.870 7.801 -9.252 1.00 65.81 87 ASN A C 1
ATOM 728 O O . ASN A 1 87 ? 5.816 8.584 -9.150 1.00 65.81 87 ASN A O 1
ATOM 732 N N . ALA A 1 88 ? 4.448 7.361 -10.438 1.00 59.75 88 ALA A N 1
ATOM 733 C CA . ALA A 1 88 ? 4.962 7.871 -11.699 1.00 59.75 88 ALA A CA 1
ATOM 734 C C . ALA A 1 88 ? 4.547 9.344 -11.853 1.00 59.75 88 ALA A C 1
ATOM 736 O O . ALA A 1 88 ? 3.458 9.671 -12.328 1.00 59.75 88 ALA A O 1
ATOM 737 N N . VAL A 1 89 ? 5.417 10.259 -11.422 1.00 44.06 89 VAL A N 1
ATOM 738 C CA . VAL A 1 89 ? 5.215 11.700 -11.580 1.00 44.06 89 VAL A CA 1
ATOM 739 C C . VAL A 1 89 ? 5.061 12.004 -13.075 1.00 44.06 89 VAL A C 1
ATOM 741 O O . VAL A 1 89 ? 5.953 11.730 -13.877 1.00 44.06 89 VAL A O 1
ATOM 744 N N . GLY A 1 90 ? 3.905 12.553 -13.456 1.00 42.78 90 GLY A N 1
ATOM 745 C CA . GLY A 1 90 ? 3.686 13.109 -14.793 1.00 42.78 90 GLY A CA 1
ATOM 746 C C . GLY A 1 90 ? 3.395 12.111 -15.917 1.00 42.78 90 GLY A C 1
ATOM 747 O O . GLY A 1 90 ? 3.765 12.387 -17.051 1.00 42.78 90 GLY A O 1
ATOM 748 N N . GLY A 1 91 ? 2.727 10.981 -15.653 1.00 41.06 91 GLY A N 1
ATOM 749 C CA . GLY A 1 91 ? 2.266 10.106 -16.744 1.00 41.06 91 GLY A CA 1
ATOM 750 C C . GLY A 1 91 ? 3.409 9.436 -17.510 1.00 41.06 91 GLY A C 1
ATOM 751 O O . GLY A 1 91 ? 3.270 9.133 -18.694 1.00 41.06 91 GLY A O 1
ATOM 752 N N . SER A 1 92 ? 4.528 9.201 -16.824 1.00 49.62 92 SER A N 1
ATOM 753 C CA . SER A 1 92 ? 5.662 8.437 -17.332 1.00 49.62 92 SER A CA 1
ATOM 754 C C . SER A 1 92 ? 5.288 6.955 -17.390 1.00 49.62 92 SER A C 1
ATOM 756 O O . SER A 1 92 ? 5.739 6.149 -16.579 1.00 49.62 92 SER A O 1
ATOM 758 N N . SER A 1 93 ? 4.384 6.606 -18.309 1.00 59.69 93 SER A N 1
ATOM 759 C CA . SER A 1 93 ? 4.137 5.223 -18.694 1.00 59.69 93 SER A CA 1
ATOM 760 C C . SER A 1 93 ? 5.467 4.605 -19.111 1.00 59.69 93 SER A C 1
ATOM 762 O O . SER A 1 93 ? 6.378 5.317 -19.528 1.00 59.69 93 SER A O 1
ATOM 764 N N . ILE A 1 94 ? 5.593 3.288 -19.004 1.00 60.75 94 ILE A N 1
ATOM 765 C CA . ILE A 1 94 ? 6.753 2.531 -19.494 1.00 60.75 94 ILE A CA 1
ATOM 766 C C . ILE A 1 94 ? 7.240 3.074 -20.851 1.00 60.75 94 ILE A C 1
ATOM 768 O O . ILE A 1 94 ? 8.424 3.331 -21.011 1.00 60.75 94 ILE A O 1
ATOM 772 N N . TYR A 1 95 ? 6.307 3.452 -21.728 1.00 59.69 95 TYR A N 1
ATOM 773 C CA . TYR A 1 95 ? 6.547 4.124 -23.006 1.00 59.69 95 TYR A CA 1
ATOM 774 C C . TYR A 1 95 ? 7.335 5.449 -22.949 1.00 59.69 95 TYR A C 1
ATOM 776 O O . TYR A 1 95 ? 8.155 5.736 -23.816 1.00 59.69 95 TYR A O 1
ATOM 784 N N . TYR A 1 96 ? 7.099 6.313 -21.963 1.00 57.09 96 TYR A N 1
ATOM 785 C CA . TYR A 1 96 ? 7.885 7.540 -21.785 1.00 57.09 96 TYR A CA 1
ATOM 786 C C . TYR A 1 96 ? 9.330 7.229 -21.385 1.00 57.09 96 TYR A C 1
ATOM 788 O O . TYR A 1 96 ? 10.262 7.863 -21.877 1.00 57.09 96 TYR A O 1
ATOM 796 N N . LEU A 1 97 ? 9.514 6.237 -20.516 1.00 62.34 97 LEU A N 1
ATOM 797 C CA . LEU A 1 97 ? 10.835 5.825 -20.056 1.00 62.34 97 LEU A CA 1
ATOM 798 C C . LEU A 1 97 ? 11.588 5.041 -21.142 1.00 62.34 97 LEU A C 1
ATOM 800 O O . LEU A 1 97 ? 12.768 5.309 -21.347 1.00 62.34 97 LEU A O 1
ATOM 804 N N . GLU A 1 98 ? 10.899 4.188 -21.907 1.00 65.38 98 GLU A N 1
ATOM 805 C CA . GLU A 1 98 ? 11.380 3.589 -23.163 1.00 65.38 98 GLU A CA 1
ATOM 806 C C . GLU A 1 98 ? 11.884 4.677 -24.117 1.00 65.38 98 GLU A C 1
ATOM 808 O O . GLU A 1 98 ? 13.011 4.609 -24.594 1.00 65.38 98 GLU A O 1
ATOM 813 N N . ASN A 1 99 ? 11.099 5.738 -24.338 1.00 62.84 99 ASN A N 1
ATOM 814 C CA . ASN A 1 99 ? 11.485 6.838 -25.227 1.00 62.84 99 ASN A CA 1
ATOM 815 C C . ASN A 1 99 ? 12.696 7.642 -24.732 1.00 62.84 99 ASN A C 1
ATOM 817 O O . ASN A 1 99 ? 13.455 8.169 -25.547 1.00 62.84 99 ASN A O 1
ATOM 821 N N . ILE A 1 100 ? 12.864 7.804 -23.418 1.00 63.41 100 ILE A N 1
ATOM 822 C CA . ILE A 1 100 ? 14.048 8.464 -22.854 1.00 63.41 100 ILE A CA 1
ATOM 823 C C . ILE A 1 100 ? 15.275 7.574 -23.028 1.00 63.41 100 ILE A C 1
ATOM 825 O O . ILE A 1 100 ? 16.312 8.051 -23.487 1.00 63.41 100 ILE A O 1
ATOM 829 N N . LEU A 1 101 ? 15.152 6.291 -22.694 1.00 67.75 101 LEU A N 1
ATOM 830 C CA . LEU A 1 101 ? 16.253 5.348 -22.802 1.00 67.75 101 LEU A CA 1
ATOM 831 C C . LEU A 1 101 ? 16.685 5.148 -24.258 1.00 67.75 101 LEU A C 1
ATOM 833 O O . LEU A 1 101 ? 17.871 5.2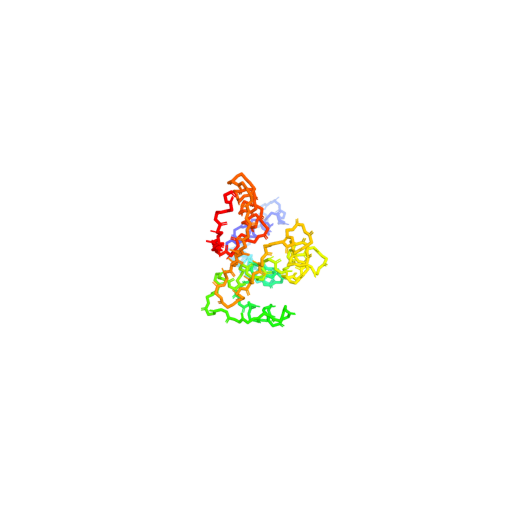63 -24.529 1.00 67.75 101 LEU A O 1
ATOM 837 N N . ALA A 1 102 ? 15.748 4.997 -25.197 1.00 68.88 102 ALA A N 1
ATOM 838 C CA . ALA A 1 102 ? 16.039 4.891 -26.630 1.00 68.88 102 ALA A CA 1
ATOM 839 C C . ALA A 1 102 ? 16.721 6.148 -27.206 1.00 68.88 102 ALA A C 1
ATOM 841 O O . ALA A 1 102 ? 17.417 6.080 -28.214 1.00 68.88 102 ALA A O 1
ATOM 842 N N . LYS A 1 103 ? 16.540 7.322 -26.584 1.00 70.75 103 LYS A N 1
ATOM 843 C CA . LYS A 1 103 ? 17.264 8.547 -26.969 1.00 70.75 103 LYS A CA 1
ATOM 844 C C . LYS A 1 103 ? 18.667 8.627 -26.378 1.00 70.75 103 LYS A C 1
ATOM 846 O O . LYS A 1 103 ? 19.540 9.213 -27.010 1.00 70.75 103 LYS A O 1
ATOM 851 N N . MET A 1 104 ? 18.864 8.124 -25.161 1.00 66.31 104 MET A N 1
ATOM 852 C CA . MET A 1 104 ? 20.172 8.130 -24.496 1.00 66.31 104 MET A CA 1
ATOM 853 C C . MET A 1 104 ? 21.072 6.997 -24.995 1.00 66.31 104 MET A C 1
ATOM 855 O O . MET A 1 104 ? 22.276 7.195 -25.113 1.00 66.31 104 MET A O 1
ATOM 859 N N . TYR A 1 105 ? 20.475 5.853 -25.329 1.00 69.62 105 TYR A N 1
ATOM 860 C CA . TYR A 1 105 ? 21.133 4.637 -25.793 1.00 69.62 105 TYR A CA 1
ATOM 861 C C . TYR A 1 105 ? 20.459 4.145 -27.086 1.00 69.62 105 TYR A C 1
ATOM 863 O O . TYR A 1 105 ? 19.680 3.196 -27.051 1.00 69.62 105 TYR A O 1
ATOM 871 N N . PRO A 1 106 ? 20.707 4.809 -28.229 1.00 68.19 106 PRO A N 1
ATOM 872 C CA . PRO A 1 106 ? 20.035 4.496 -29.494 1.00 68.19 106 PRO A CA 1
ATOM 873 C C . PRO A 1 106 ? 20.404 3.123 -30.071 1.00 68.19 106 PRO A C 1
ATOM 875 O O . PRO A 1 106 ? 19.629 2.569 -30.846 1.00 68.19 106 PRO A O 1
ATOM 878 N N . ASP A 1 107 ? 21.557 2.579 -29.679 1.00 72.31 107 ASP A N 1
ATOM 879 C CA . ASP A 1 107 ? 22.071 1.282 -30.138 1.00 72.31 107 ASP A CA 1
ATOM 880 C C . ASP A 1 107 ? 21.648 0.114 -29.221 1.00 72.31 107 ASP A C 1
ATOM 882 O O . ASP A 1 107 ? 22.086 -1.023 -29.406 1.00 72.31 107 ASP A O 1
ATOM 886 N N . ILE A 1 108 ? 20.800 0.390 -28.222 1.00 71.38 108 ILE A N 1
ATOM 887 C CA . ILE A 1 108 ? 20.268 -0.598 -27.280 1.00 71.38 108 ILE A CA 1
ATOM 888 C C . ILE A 1 108 ? 18.755 -0.668 -27.453 1.00 71.38 108 ILE A C 1
ATOM 890 O O . ILE A 1 108 ? 18.035 0.298 -27.195 1.00 71.38 108 ILE A O 1
ATOM 894 N N . ASP A 1 109 ? 18.269 -1.835 -27.855 1.00 73.44 109 ASP A N 1
ATOM 895 C CA . ASP A 1 109 ? 16.854 -2.154 -27.844 1.00 73.44 109 ASP A CA 1
ATOM 896 C C . ASP A 1 109 ? 16.426 -2.544 -26.424 1.00 73.44 109 ASP A C 1
ATOM 898 O O . ASP A 1 109 ? 17.028 -3.391 -25.754 1.00 73.44 109 ASP A O 1
ATOM 902 N N . ILE A 1 110 ? 15.376 -1.891 -25.942 1.00 70.31 110 ILE A N 1
ATOM 903 C CA . ILE A 1 110 ? 14.857 -2.082 -24.593 1.00 70.31 110 ILE A CA 1
ATOM 904 C C . ILE A 1 110 ? 13.412 -2.507 -24.724 1.00 70.31 110 ILE A C 1
ATOM 906 O O . ILE A 1 110 ? 12.549 -1.718 -25.103 1.00 70.31 110 ILE A O 1
ATOM 910 N N . SER A 1 111 ? 13.142 -3.758 -24.363 1.00 71.19 111 SER A N 1
ATOM 911 C CA . SER A 1 111 ? 11.798 -4.319 -24.435 1.00 71.19 111 SER A CA 1
ATOM 912 C C . SER A 1 111 ? 11.258 -4.666 -23.054 1.00 71.19 111 SER A C 1
ATOM 914 O O . SER A 1 111 ? 11.877 -5.383 -22.258 1.00 71.19 111 SER A O 1
ATOM 916 N N . PHE A 1 112 ? 10.057 -4.168 -22.774 1.00 66.62 112 PHE A N 1
ATOM 917 C CA . PHE A 1 112 ? 9.340 -4.430 -21.536 1.00 66.62 112 PHE A CA 1
ATOM 918 C C . PHE A 1 112 ? 8.344 -5.572 -21.740 1.00 66.62 112 PHE A C 1
ATOM 920 O O . PHE A 1 112 ? 7.532 -5.587 -22.665 1.00 66.62 112 PHE A O 1
ATOM 927 N N . ASN A 1 113 ? 8.406 -6.567 -20.858 1.00 66.94 113 ASN A N 1
ATOM 928 C CA . ASN A 1 113 ? 7.407 -7.620 -20.777 1.00 66.94 113 ASN A CA 1
ATOM 929 C C . ASN A 1 113 ? 6.513 -7.375 -19.562 1.00 66.94 113 ASN A C 1
ATOM 931 O O . ASN A 1 113 ? 6.794 -7.857 -18.459 1.00 66.94 113 ASN A O 1
ATOM 935 N N . ASP A 1 114 ? 5.408 -6.672 -19.803 1.00 55.94 114 ASP A N 1
ATOM 936 C CA . ASP A 1 114 ? 4.415 -6.297 -18.790 1.00 55.94 114 ASP A CA 1
ATOM 937 C C . ASP A 1 114 ? 3.805 -7.505 -18.062 1.00 55.94 114 ASP A C 1
ATOM 939 O O . ASP A 1 114 ? 3.373 -7.401 -16.918 1.00 55.94 114 ASP A O 1
ATOM 943 N N . ILE A 1 115 ? 3.771 -8.678 -18.707 1.00 53.44 115 ILE A N 1
ATOM 944 C CA . ILE A 1 115 ? 3.163 -9.897 -18.150 1.00 53.44 115 ILE A CA 1
ATOM 945 C C . ILE A 1 115 ? 4.105 -10.577 -17.154 1.00 53.44 115 ILE A C 1
ATOM 947 O O . ILE A 1 115 ? 3.655 -11.173 -16.178 1.00 53.44 115 ILE A O 1
ATOM 951 N N . LYS A 1 116 ? 5.415 -10.534 -17.412 1.00 55.56 116 LYS A N 1
ATOM 952 C CA . LYS A 1 116 ? 6.424 -11.250 -16.616 1.00 55.56 116 LYS A CA 1
ATOM 953 C C . LYS A 1 116 ? 7.259 -10.334 -15.726 1.00 55.56 116 LYS A C 1
ATOM 955 O O . LYS A 1 116 ? 8.198 -10.846 -15.121 1.00 55.56 116 LYS A O 1
ATOM 960 N N . THR A 1 117 ? 6.960 -9.029 -15.700 1.00 62.81 117 THR A N 1
ATOM 961 C CA . THR A 1 117 ? 7.766 -7.994 -15.028 1.00 62.81 117 THR A CA 1
ATOM 962 C C . THR A 1 117 ? 9.249 -8.159 -15.362 1.00 62.81 117 THR A C 1
ATOM 964 O O . THR A 1 117 ? 10.095 -8.311 -14.482 1.00 62.81 117 THR A O 1
ATOM 967 N N . LYS A 1 118 ? 9.559 -8.238 -16.661 1.00 65.19 118 LYS A N 1
ATOM 968 C CA . LYS A 1 118 ? 10.929 -8.379 -17.175 1.00 65.19 118 LYS A CA 1
ATOM 969 C C . LYS A 1 118 ? 11.263 -7.212 -18.083 1.00 65.19 118 LYS A C 1
ATOM 971 O O . LYS A 1 118 ? 10.440 -6.869 -18.928 1.00 65.19 118 LYS A O 1
ATOM 976 N N . VAL A 1 119 ? 12.455 -6.655 -17.921 1.00 70.88 119 VAL A N 1
ATOM 977 C CA . VAL A 1 119 ? 13.049 -5.726 -18.889 1.00 70.88 119 VAL A CA 1
ATOM 978 C C . VAL A 1 119 ? 14.174 -6.464 -19.574 1.00 70.88 119 VAL A C 1
ATOM 980 O O . VAL A 1 119 ? 15.019 -7.046 -18.898 1.00 70.88 119 VAL A O 1
ATOM 983 N N . THR A 1 120 ? 14.157 -6.473 -20.899 1.00 75.31 120 THR A N 1
ATOM 984 C CA . THR A 1 120 ? 15.238 -7.047 -21.695 1.00 75.31 120 THR A CA 1
ATOM 985 C C . THR A 1 120 ? 16.014 -5.910 -22.328 1.00 75.31 120 THR A C 1
ATOM 987 O O . THR A 1 120 ? 15.416 -5.089 -23.019 1.00 75.31 120 THR A O 1
ATOM 990 N N . LEU A 1 121 ? 17.316 -5.866 -22.063 1.00 76.31 121 LEU A N 1
ATOM 991 C CA . LEU A 1 121 ? 18.265 -4.968 -22.715 1.00 76.31 121 LEU A CA 1
ATOM 992 C C . LEU A 1 121 ? 19.041 -5.795 -23.742 1.00 76.31 121 LEU A C 1
ATOM 994 O O . LEU A 1 121 ? 19.690 -6.769 -23.353 1.00 76.31 121 LEU A O 1
ATOM 998 N N . ASP A 1 122 ? 18.938 -5.444 -25.019 1.00 74.50 122 ASP A N 1
ATOM 999 C CA . ASP A 1 122 ? 19.612 -6.117 -26.134 1.00 74.50 122 ASP A CA 1
ATOM 1000 C C . ASP A 1 122 ? 20.346 -5.078 -26.987 1.0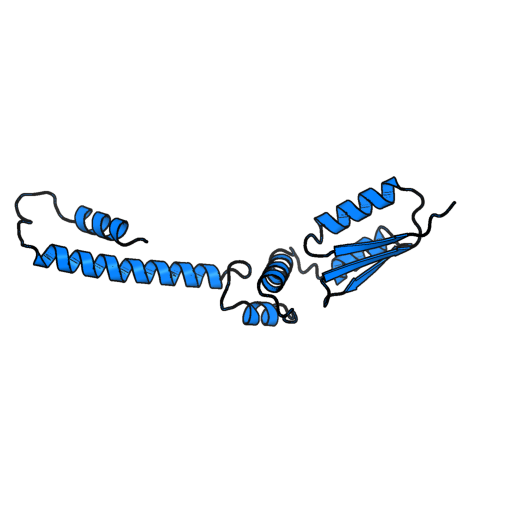0 74.50 122 ASP A C 1
ATOM 1002 O O . ASP A 1 122 ? 19.782 -4.035 -27.302 1.00 74.50 122 ASP A O 1
ATOM 1006 N N . GLY A 1 123 ? 21.609 -5.313 -27.331 1.00 70.06 123 GLY A N 1
ATOM 1007 C CA . GLY A 1 123 ? 22.371 -4.369 -28.149 1.00 70.06 123 GLY A CA 1
ATOM 1008 C C . GLY A 1 123 ? 23.883 -4.444 -27.980 1.00 70.06 123 GLY A C 1
ATOM 1009 O O . GLY A 1 123 ? 24.442 -5.404 -27.439 1.00 70.06 123 GLY A O 1
ATOM 1010 N N . GLU A 1 124 ? 24.540 -3.396 -28.463 1.00 66.44 124 GLU A N 1
ATOM 1011 C CA . GLU A 1 124 ? 25.992 -3.244 -28.454 1.00 66.44 124 GLU A CA 1
ATOM 1012 C C . GLU A 1 124 ? 26.409 -2.178 -27.431 1.00 66.44 124 GLU A C 1
ATOM 1014 O O . GLU A 1 124 ? 25.951 -1.037 -27.472 1.00 66.44 124 GLU A O 1
ATOM 1019 N N . LEU A 1 125 ? 27.283 -2.552 -26.494 1.00 66.31 125 LEU A N 1
ATOM 1020 C CA . LEU A 1 125 ? 27.902 -1.632 -25.540 1.00 66.31 125 LEU A CA 1
ATOM 1021 C C . LEU A 1 125 ? 29.420 -1.684 -25.691 1.00 66.31 125 LEU A C 1
ATOM 1023 O O . LEU A 1 125 ? 30.006 -2.759 -25.797 1.00 66.31 125 LEU A O 1
ATOM 1027 N N . TYR A 1 126 ? 30.053 -0.511 -25.679 1.00 62.53 126 TYR A N 1
ATOM 1028 C CA . TYR A 1 126 ? 31.492 -0.370 -25.910 1.00 62.53 126 TYR A CA 1
ATOM 1029 C C . TYR A 1 126 ? 32.320 -0.690 -24.663 1.00 62.53 126 TYR A C 1
ATOM 1031 O O . TYR A 1 126 ? 33.499 -1.034 -24.770 1.00 62.53 126 TYR A O 1
ATOM 1039 N N . THR A 1 127 ? 31.734 -0.562 -23.465 1.00 68.25 127 THR A N 1
ATOM 1040 C CA . THR A 1 127 ? 32.440 -0.818 -22.208 1.00 68.25 127 THR A CA 1
ATOM 1041 C C . THR A 1 127 ? 31.577 -1.510 -21.155 1.00 68.25 127 THR A C 1
ATOM 1043 O O . THR A 1 127 ? 30.377 -1.281 -21.022 1.00 68.25 127 THR A O 1
ATOM 1046 N N . LYS A 1 128 ? 32.235 -2.311 -20.309 1.00 68.19 128 LYS A N 1
ATOM 1047 C CA . LYS A 1 128 ? 31.605 -2.968 -19.155 1.00 68.19 128 LYS A CA 1
ATOM 1048 C C . LYS A 1 128 ? 31.093 -1.983 -18.091 1.00 68.19 128 LYS A C 1
ATOM 1050 O O . LYS A 1 128 ? 30.158 -2.299 -17.370 1.00 68.19 128 LYS A O 1
ATOM 1055 N N . ILE A 1 129 ? 31.692 -0.793 -18.000 1.00 74.62 129 ILE A N 1
ATOM 1056 C CA . ILE A 1 129 ? 31.266 0.251 -17.054 1.00 74.62 129 ILE A CA 1
ATOM 1057 C C . ILE A 1 129 ? 29.906 0.820 -17.475 1.00 74.62 129 ILE A C 1
ATOM 1059 O O . ILE A 1 129 ? 29.010 0.923 -16.647 1.00 74.62 129 ILE A O 1
ATOM 1063 N N . GLU A 1 130 ? 29.720 1.110 -18.766 1.00 68.44 130 GLU A N 1
ATOM 1064 C CA . GLU A 1 130 ? 28.434 1.585 -19.297 1.00 68.44 130 GLU A CA 1
ATOM 1065 C C . GLU A 1 130 ? 27.320 0.548 -19.121 1.00 68.44 130 GLU A C 1
ATOM 1067 O O . GLU A 1 130 ? 26.177 0.911 -18.851 1.00 68.44 130 GLU A O 1
ATOM 1072 N N . GLN A 1 131 ? 27.658 -0.741 -19.223 1.00 71.50 131 GLN A N 1
ATOM 1073 C CA . GLN A 1 131 ? 26.735 -1.833 -18.926 1.00 71.50 131 GLN A CA 1
ATOM 1074 C C . GLN A 1 131 ? 26.278 -1.812 -17.465 1.00 71.50 131 GLN A C 1
ATOM 1076 O O . GLN A 1 131 ? 25.076 -1.863 -17.207 1.00 71.50 131 GLN A O 1
ATOM 1081 N N . ASP A 1 132 ? 27.215 -1.747 -16.518 1.00 74.19 132 ASP A N 1
ATOM 1082 C CA . ASP A 1 132 ? 26.894 -1.776 -15.089 1.00 74.19 132 ASP A CA 1
ATOM 1083 C C . ASP A 1 132 ? 26.088 -0.527 -14.673 1.00 74.19 132 ASP A C 1
ATOM 1085 O O . ASP A 1 132 ? 25.098 -0.651 -13.948 1.00 74.19 132 ASP A O 1
ATOM 1089 N N . ASP A 1 133 ? 26.438 0.653 -15.197 1.00 75.19 133 ASP A N 1
ATOM 1090 C CA . ASP A 1 133 ? 25.712 1.907 -14.949 1.00 75.19 133 ASP A CA 1
ATOM 1091 C C . ASP A 1 133 ? 24.285 1.872 -15.523 1.00 75.19 133 ASP A C 1
ATOM 1093 O O . ASP A 1 133 ? 23.337 2.328 -14.877 1.00 75.19 133 ASP A O 1
ATOM 1097 N N . LEU A 1 134 ? 24.102 1.306 -16.722 1.00 72.88 134 LEU A N 1
ATOM 1098 C CA . LEU A 1 134 ? 22.784 1.158 -17.340 1.00 72.88 134 LEU A CA 1
ATOM 1099 C C . LEU A 1 134 ? 21.908 0.165 -16.569 1.00 72.88 134 LEU A C 1
ATOM 1101 O O . LEU A 1 134 ? 20.723 0.430 -16.363 1.00 72.88 134 LEU A O 1
ATOM 1105 N N . ILE A 1 135 ? 22.474 -0.959 -16.122 1.00 73.00 135 ILE A N 1
ATOM 1106 C CA . ILE A 1 135 ? 21.753 -1.936 -15.298 1.00 73.00 135 ILE A CA 1
ATOM 1107 C C . ILE A 1 135 ? 21.306 -1.281 -13.991 1.00 73.00 135 ILE A C 1
ATOM 1109 O O . ILE A 1 135 ? 20.119 -1.326 -13.675 1.00 73.00 135 ILE A O 1
ATOM 1113 N N . ASP A 1 136 ? 22.213 -0.613 -13.275 1.00 73.12 136 ASP A N 1
ATOM 1114 C CA . ASP A 1 136 ? 21.901 0.070 -12.014 1.00 73.12 136 ASP A CA 1
ATOM 1115 C C . ASP A 1 136 ? 20.844 1.174 -12.209 1.00 73.12 136 ASP A C 1
ATOM 1117 O O . ASP A 1 136 ? 19.921 1.322 -11.404 1.00 73.12 136 ASP A O 1
ATOM 1121 N N . PHE A 1 137 ? 20.907 1.916 -13.317 1.00 71.31 137 PHE A N 1
ATOM 1122 C CA . PHE A 1 137 ? 19.893 2.905 -13.679 1.00 71.31 137 PHE A CA 1
ATOM 1123 C C . PHE A 1 137 ? 18.516 2.271 -13.922 1.00 71.31 137 PHE A C 1
ATOM 1125 O O . PHE A 1 137 ? 17.514 2.739 -13.372 1.00 71.31 137 PHE A O 1
ATOM 1132 N N . VAL A 1 138 ? 18.451 1.192 -14.709 1.00 71.00 138 VAL A N 1
ATOM 1133 C CA . VAL A 1 138 ? 17.200 0.481 -15.016 1.00 71.00 138 VAL A CA 1
ATOM 1134 C C . VAL A 1 138 ? 16.633 -0.184 -13.761 1.00 71.00 138 VAL A C 1
ATOM 1136 O O . VAL A 1 138 ? 15.435 -0.071 -13.522 1.00 71.00 138 VAL A O 1
ATOM 1139 N N . GLU A 1 139 ? 17.455 -0.795 -12.907 1.00 67.88 139 GLU A N 1
ATOM 1140 C CA . GLU A 1 139 ? 17.015 -1.373 -11.629 1.00 67.88 139 GLU A CA 1
ATOM 1141 C C . GLU A 1 139 ? 16.476 -0.307 -10.665 1.00 67.88 139 GLU A C 1
ATOM 1143 O O . GLU A 1 139 ? 15.469 -0.527 -9.989 1.00 67.88 139 GLU A O 1
ATOM 1148 N N . LYS A 1 140 ? 17.093 0.881 -10.620 1.00 66.62 140 LYS A N 1
ATOM 1149 C CA . LYS A 1 140 ? 16.621 1.995 -9.782 1.00 66.62 140 LYS A CA 1
ATOM 1150 C C . LYS A 1 140 ? 15.308 2.591 -10.269 1.00 66.62 140 LYS A C 1
ATOM 1152 O O . LYS A 1 140 ? 14.473 2.974 -9.449 1.00 66.62 140 LYS A O 1
ATOM 1157 N N . ILE A 1 141 ? 15.123 2.691 -11.583 1.00 63.69 141 ILE A N 1
ATOM 1158 C CA . ILE A 1 141 ? 13.901 3.244 -12.181 1.00 63.69 141 ILE A CA 1
ATOM 1159 C C . ILE A 1 141 ? 12.772 2.211 -12.196 1.00 63.69 141 ILE A C 1
ATOM 11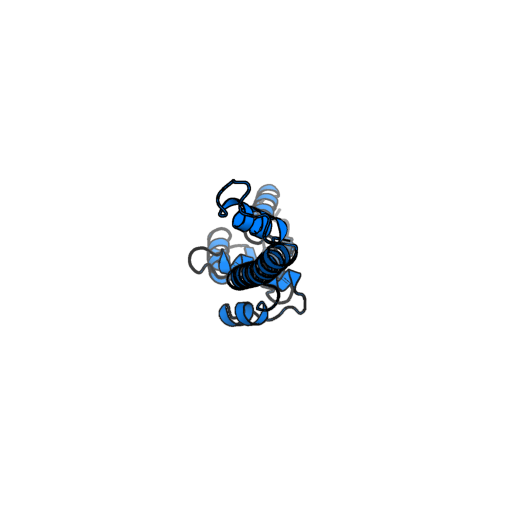61 O O . ILE A 1 141 ? 11.613 2.563 -11.975 1.00 63.69 141 ILE A O 1
ATOM 1165 N N . PHE A 1 142 ? 13.103 0.934 -12.390 1.00 66.00 142 PHE A N 1
ATOM 1166 C CA . PHE A 1 142 ? 12.159 -0.175 -12.496 1.00 66.00 142 PHE A CA 1
ATOM 1167 C C . PHE A 1 142 ? 12.425 -1.266 -11.446 1.00 66.00 142 PHE A C 1
ATOM 1169 O O . PHE A 1 142 ? 12.632 -2.427 -11.797 1.00 66.00 142 PHE A O 1
ATOM 1176 N N . PRO A 1 143 ? 12.322 -0.958 -10.140 1.00 58.16 143 PRO A N 1
ATOM 1177 C CA . PRO A 1 143 ? 12.737 -1.867 -9.066 1.00 58.16 143 PRO A CA 1
ATOM 1178 C C . PRO A 1 143 ? 11.892 -3.145 -8.944 1.00 58.16 143 PRO A C 1
ATOM 1180 O O . PRO A 1 143 ? 12.256 -4.063 -8.213 1.00 58.16 143 PRO A O 1
ATOM 1183 N N . ALA A 1 144 ? 10.741 -3.216 -9.621 1.00 53.62 144 ALA A N 1
ATOM 1184 C CA . ALA A 1 144 ? 9.908 -4.419 -9.669 1.00 53.62 144 ALA A CA 1
ATOM 1185 C C . ALA A 1 144 ? 10.184 -5.314 -10.883 1.00 53.62 144 ALA A C 1
ATOM 1187 O O . ALA A 1 144 ? 9.606 -6.398 -10.966 1.00 53.62 144 ALA A O 1
ATOM 1188 N N . TYR A 1 145 ? 11.016 -4.870 -11.826 1.00 56.81 145 TYR A N 1
ATOM 1189 C CA . TYR A 1 145 ? 11.319 -5.630 -13.025 1.00 56.81 145 TYR A CA 1
ATOM 1190 C C . TYR A 1 145 ? 12.636 -6.381 -12.866 1.00 56.81 145 TYR A C 1
ATOM 1192 O O . TYR A 1 145 ? 13.630 -5.841 -12.392 1.00 56.81 145 TYR A O 1
ATOM 1200 N N . ILE A 1 146 ? 12.648 -7.640 -13.297 1.00 60.19 146 ILE A N 1
ATOM 1201 C CA . ILE A 1 146 ? 13.885 -8.408 -13.419 1.00 60.19 146 ILE A CA 1
ATOM 1202 C C . ILE A 1 146 ? 14.573 -7.944 -14.701 1.00 60.19 146 ILE A C 1
ATOM 1204 O O . ILE A 1 146 ? 14.037 -8.155 -15.795 1.00 60.19 146 ILE A O 1
ATOM 1208 N N . VAL A 1 147 ? 15.741 -7.320 -14.558 1.00 62.69 147 VAL A N 1
ATOM 1209 C CA . VAL A 1 147 ? 16.572 -6.897 -15.686 1.00 62.69 147 VAL A CA 1
ATOM 1210 C C . VAL A 1 147 ? 17.289 -8.123 -16.248 1.00 62.69 147 VAL A C 1
ATOM 1212 O O . VAL A 1 147 ? 18.006 -8.831 -15.541 1.00 62.69 147 VAL A O 1
ATOM 1215 N N . ILE A 1 148 ? 17.042 -8.416 -17.521 1.00 62.28 148 ILE A N 1
ATOM 1216 C CA . ILE A 1 148 ? 17.706 -9.473 -18.279 1.00 62.28 148 ILE A CA 1
ATOM 1217 C C . ILE A 1 148 ? 18.526 -8.800 -19.366 1.00 62.28 148 ILE A C 1
ATOM 1219 O O . ILE A 1 148 ? 18.027 -7.958 -20.108 1.00 62.28 148 ILE A O 1
ATOM 1223 N N . VAL A 1 149 ? 19.792 -9.182 -19.441 1.00 64.38 149 VAL A N 1
ATOM 1224 C CA . VAL A 1 149 ? 20.786 -8.479 -20.236 1.00 64.38 149 VAL A CA 1
ATOM 1225 C C . VAL A 1 149 ? 21.359 -9.415 -21.290 1.00 64.38 149 VAL A C 1
ATOM 1227 O O . VAL A 1 149 ? 21.895 -10.471 -20.949 1.00 64.38 149 VAL A O 1
ATOM 1230 N N . TYR A 1 150 ? 21.262 -9.011 -22.552 1.00 60.03 150 TYR A N 1
ATOM 1231 C CA . TYR A 1 150 ? 21.856 -9.684 -23.701 1.00 60.03 150 TYR A CA 1
ATOM 1232 C C . TYR A 1 150 ? 22.739 -8.683 -24.451 1.00 60.03 150 TYR A C 1
ATOM 1234 O O . TYR A 1 150 ? 22.346 -8.140 -25.471 1.00 60.03 150 TYR A O 1
ATOM 1242 N N . PHE A 1 151 ? 23.938 -8.416 -23.934 1.00 64.12 151 PHE A N 1
ATOM 1243 C CA . PHE A 1 151 ? 24.918 -7.607 -24.662 1.00 64.12 151 PHE A CA 1
ATOM 1244 C C . PHE A 1 151 ? 25.877 -8.502 -25.442 1.00 64.12 151 PHE A C 1
ATOM 1246 O O . PHE A 1 151 ? 26.338 -9.532 -24.935 1.00 64.12 151 PHE A O 1
ATOM 1253 N N . ILE A 1 152 ? 26.185 -8.095 -26.672 1.00 54.69 152 ILE A N 1
ATOM 1254 C CA . ILE A 1 152 ? 27.278 -8.662 -27.462 1.00 54.69 152 ILE A CA 1
ATOM 1255 C C . ILE A 1 152 ? 28.491 -7.749 -27.269 1.00 54.69 152 ILE A C 1
ATOM 1257 O O . ILE A 1 152 ? 28.407 -6.541 -27.463 1.00 54.69 152 ILE A O 1
ATOM 1261 N N . ASP A 1 153 ? 29.610 -8.337 -26.851 1.00 50.97 153 ASP A N 1
ATOM 1262 C CA . ASP A 1 153 ? 30.871 -7.630 -26.609 1.00 50.97 153 ASP A CA 1
ATOM 1263 C C . ASP A 1 153 ? 31.418 -7.105 -27.952 1.00 50.97 153 ASP A C 1
ATOM 1265 O O . ASP A 1 153 ? 31.845 -7.897 -28.805 1.00 50.97 153 ASP A O 1
ATOM 1269 N N . VAL A 1 154 ? 31.380 -5.788 -28.173 1.00 53.62 154 VAL A N 1
ATOM 1270 C CA . VAL A 1 154 ? 31.985 -5.175 -29.363 1.00 53.62 154 VAL A CA 1
ATOM 1271 C C . VAL A 1 154 ? 33.474 -4.998 -29.091 1.00 53.62 154 VAL A C 1
ATOM 1273 O O . VAL A 1 154 ? 33.873 -4.191 -28.255 1.00 53.62 154 VAL A O 1
ATOM 1276 N N . LYS A 1 155 ? 34.299 -5.806 -29.760 1.00 51.75 155 LYS A N 1
ATOM 1277 C CA . LYS A 1 155 ? 35.765 -5.712 -29.687 1.00 51.75 155 LYS A CA 1
ATOM 1278 C C . LYS A 1 155 ? 36.315 -4.425 -30.286 1.00 51.75 155 LYS A C 1
ATOM 1280 O O . LYS A 1 155 ? 35.844 -4.043 -31.379 1.00 51.75 155 LYS A O 1
#

Secondary structure (DSSP, 8-state):
--HHHHHHHHHHTS--SGGG--HHHHHHHHHHHHHHHHHHHHHHHHHHHHHSTTT-SSSHHHHHHHTTPPP-S-HHHHHHHHHHHHH-TT---HHHHHHHHHHH-TTEEEEEETTTTEEEEEEEES-HHHHHHHHHHHHHH-TTSEEEEEEEE--

Organism: NCBI:txid1287055

pLDDT: mean 72.73, std 11.69, range [41.06, 93.31]

Radius of gyration: 26.93 Å; chains: 1; bounding box: 60×29×75 Å

Foldseek 3Di:
DFLVVQLVVVVVPDDDDPPPPVDPVVSVVSSVVSVVVVVVVVVVVLVVLCVQQLSNDPCLVVLCVVLVHDDLVDSNLSSVVSVLSVPPPPPCDVVVVQVVCCVVCVQWDWDADSNQLEIETEGEDADPVVVVVVVVVCCVSSVSHDYHYHYDHDD